Protein AF-A0A9P7AHB7-F1 (afdb_monomer)

Structure (mmCIF, N/CA/C/O backbone):
data_AF-A0A9P7AHB7-F1
#
_entry.id   AF-A0A9P7AHB7-F1
#
loop_
_atom_site.group_PDB
_atom_site.id
_atom_site.type_symbol
_atom_site.label_atom_id
_atom_site.label_alt_id
_atom_site.label_comp_id
_atom_site.label_asym_id
_atom_site.label_entity_id
_atom_site.label_seq_id
_atom_site.pdbx_PDB_ins_code
_atom_site.Cartn_x
_atom_site.Cartn_y
_atom_site.Cartn_z
_atom_site.occupancy
_atom_site.B_iso_or_equiv
_atom_site.auth_seq_id
_atom_site.auth_comp_id
_atom_site.auth_asym_id
_atom_site.auth_atom_id
_atom_site.pdbx_PDB_model_num
ATOM 1 N N . MET A 1 1 ? 6.250 -5.748 1.293 1.00 82.38 1 MET A N 1
ATOM 2 C CA . MET A 1 1 ? 4.854 -5.989 1.717 1.00 82.38 1 MET A CA 1
ATOM 3 C C . MET A 1 1 ? 4.564 -5.033 2.856 1.00 82.38 1 MET A C 1
ATOM 5 O O . MET A 1 1 ? 5.432 -4.869 3.702 1.00 82.38 1 MET A O 1
ATOM 9 N N . GLN A 1 2 ? 3.386 -4.419 2.863 1.00 90.81 2 GLN A N 1
ATOM 10 C CA . GLN A 1 2 ? 2.903 -3.570 3.947 1.00 90.81 2 GLN A CA 1
ATOM 11 C C . GLN A 1 2 ? 1.496 -4.029 4.346 1.00 90.81 2 GLN A C 1
ATOM 13 O O . GLN A 1 2 ? 0.673 -4.343 3.488 1.00 90.81 2 GLN A O 1
ATOM 18 N N . LEU A 1 3 ? 1.221 -4.052 5.648 1.00 93.62 3 LEU A N 1
ATOM 19 C CA . LEU A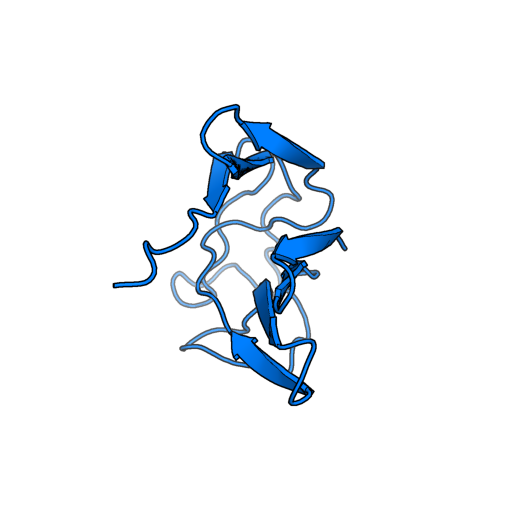 1 3 ? -0.118 -4.209 6.206 1.00 93.62 3 LEU A CA 1
ATOM 20 C C . LEU A 1 3 ? -0.329 -3.093 7.224 1.00 93.62 3 LEU A C 1
ATOM 22 O O . LEU A 1 3 ? 0.542 -2.827 8.051 1.00 93.62 3 LEU A O 1
ATOM 26 N N . THR A 1 4 ? -1.475 -2.427 7.160 1.00 93.94 4 THR A N 1
ATOM 27 C CA . THR A 1 4 ? -1.804 -1.324 8.065 1.00 93.94 4 THR A CA 1
ATOM 28 C C . THR A 1 4 ? -3.258 -1.446 8.493 1.00 93.94 4 THR A C 1
ATOM 30 O O . THR A 1 4 ? -4.146 -1.534 7.650 1.00 93.94 4 THR A O 1
ATOM 33 N N . VAL A 1 5 ? -3.521 -1.453 9.800 1.00 93.69 5 VAL A N 1
ATOM 34 C CA . VAL A 1 5 ? -4.892 -1.359 10.320 1.00 93.69 5 VAL A CA 1
ATOM 35 C C . VAL A 1 5 ? -5.345 0.091 10.167 1.00 93.69 5 VAL A C 1
ATOM 37 O O . VAL A 1 5 ? -4.696 0.990 10.693 1.00 93.69 5 VAL A O 1
ATOM 40 N N . ILE A 1 6 ? -6.414 0.321 9.401 1.00 91.62 6 ILE A N 1
ATOM 41 C CA . ILE A 1 6 ? -6.881 1.671 9.032 1.00 91.62 6 ILE A CA 1
ATOM 42 C C . ILE A 1 6 ? -8.193 2.058 9.727 1.00 91.62 6 ILE A C 1
ATOM 44 O O . ILE A 1 6 ? -8.557 3.229 9.751 1.00 91.62 6 ILE A O 1
ATOM 48 N N . SER A 1 7 ? -8.909 1.085 10.294 1.00 90.00 7 SER A N 1
ATOM 49 C CA . SER A 1 7 ? -10.084 1.299 11.141 1.00 90.00 7 SER A CA 1
ATOM 50 C C . SER A 1 7 ? -10.294 0.107 12.079 1.00 90.00 7 SER A C 1
ATOM 52 O O . SER A 1 7 ? -9.582 -0.893 12.001 1.00 90.00 7 SER A O 1
ATOM 54 N N . ASP A 1 8 ? -11.322 0.179 12.925 1.00 91.81 8 ASP A N 1
ATOM 55 C CA . ASP A 1 8 ? -11.781 -0.915 13.797 1.00 91.81 8 ASP A CA 1
ATOM 56 C C . ASP A 1 8 ? -12.167 -2.205 13.041 1.00 91.81 8 ASP A C 1
ATOM 58 O O . ASP A 1 8 ? -12.277 -3.285 13.615 1.00 91.81 8 ASP A O 1
ATOM 62 N N . THR A 1 9 ? -12.423 -2.081 11.742 1.00 94.44 9 THR A N 1
ATOM 63 C CA . THR A 1 9 ? -13.059 -3.092 10.896 1.00 94.44 9 THR A CA 1
ATOM 64 C C . THR A 1 9 ? -12.232 -3.442 9.677 1.00 94.44 9 THR A C 1
ATOM 66 O O . THR A 1 9 ? -12.582 -4.392 8.974 1.00 94.44 9 THR A O 1
ATOM 69 N N . ARG A 1 10 ? -11.180 -2.678 9.365 1.00 94.06 10 ARG A N 1
ATOM 70 C CA . ARG A 1 10 ? -10.473 -2.795 8.090 1.00 94.06 10 ARG A CA 1
ATOM 71 C C . ARG A 1 10 ? -8.964 -2.691 8.253 1.00 94.06 10 ARG A C 1
ATOM 73 O O . ARG A 1 10 ? -8.448 -1.803 8.930 1.00 94.06 10 ARG A O 1
ATOM 80 N N . ALA A 1 11 ? -8.265 -3.556 7.532 1.00 95.38 11 ALA A N 1
ATOM 81 C CA . ALA A 1 11 ? -6.841 -3.440 7.266 1.00 95.38 11 ALA A CA 1
ATOM 82 C C . ALA A 1 11 ? -6.608 -3.202 5.770 1.00 95.38 11 ALA A C 1
ATOM 84 O O . ALA A 1 11 ? -7.299 -3.774 4.927 1.00 95.38 11 ALA A O 1
ATOM 85 N N . LEU A 1 12 ? -5.631 -2.364 5.443 1.00 94.56 12 LEU A N 1
ATOM 86 C CA . LEU A 1 12 ? -5.074 -2.238 4.104 1.00 94.56 12 LEU A CA 1
ATOM 87 C C . LEU A 1 12 ? -3.895 -3.202 3.970 1.00 94.56 12 LEU A C 1
ATOM 89 O O . LEU A 1 12 ? -3.005 -3.220 4.820 1.00 94.56 12 LEU A O 1
ATOM 93 N N . ILE A 1 13 ? -3.878 -3.972 2.888 1.00 94.44 13 ILE A N 1
ATOM 94 C CA . ILE A 1 13 ? -2.780 -4.863 2.519 1.00 94.44 13 ILE A CA 1
ATOM 95 C C . ILE A 1 13 ? -2.207 -4.368 1.197 1.00 94.44 13 ILE A C 1
ATOM 97 O O . ILE A 1 13 ? -2.961 -4.181 0.245 1.00 94.44 13 ILE A O 1
ATOM 101 N N . ILE A 1 14 ? -0.888 -4.189 1.140 1.00 93.12 14 ILE A N 1
ATOM 102 C CA . ILE A 1 14 ? -0.124 -3.865 -0.067 1.00 93.12 14 ILE A CA 1
ATOM 103 C C . ILE A 1 14 ? 0.961 -4.932 -0.252 1.00 93.12 14 ILE A C 1
ATOM 105 O O . ILE A 1 14 ? 1.804 -5.176 0.620 1.00 93.12 14 ILE A O 1
ATOM 109 N N . HIS A 1 15 ? 0.946 -5.577 -1.407 1.00 90.50 15 HIS A N 1
ATOM 110 C CA . HIS A 1 15 ? 1.826 -6.671 -1.777 1.00 90.50 15 HIS A CA 1
ATOM 111 C C . HIS A 1 15 ? 2.712 -6.301 -2.972 1.00 90.50 15 HIS A C 1
ATOM 113 O O . HIS A 1 15 ? 2.651 -5.200 -3.513 1.00 90.50 15 HIS A O 1
ATOM 119 N N . LYS A 1 16 ? 3.578 -7.238 -3.359 1.00 88.19 16 LYS A N 1
ATOM 120 C CA . LYS A 1 16 ? 4.333 -7.173 -4.606 1.00 88.19 16 LYS A CA 1
ATOM 121 C C . LYS A 1 16 ? 3.376 -7.186 -5.804 1.00 88.19 16 LYS A C 1
ATOM 123 O O . LYS A 1 16 ? 2.327 -7.820 -5.716 1.00 88.19 16 LYS A O 1
ATOM 128 N N . VAL A 1 17 ? 3.738 -6.542 -6.914 1.00 86.56 17 VAL A N 1
ATOM 129 C CA . VAL A 1 17 ? 2.890 -6.461 -8.123 1.00 86.56 17 VAL A CA 1
ATOM 130 C C . VAL A 1 17 ? 2.722 -7.812 -8.830 1.00 86.56 17 VAL A C 1
ATOM 132 O O . VAL A 1 17 ? 1.695 -8.076 -9.455 1.00 86.56 17 VAL A O 1
ATOM 135 N N . GLU A 1 18 ? 3.693 -8.716 -8.698 1.00 83.12 18 GLU A N 1
ATOM 136 C CA . GLU A 1 18 ? 3.702 -9.984 -9.420 1.00 83.12 18 GLU A CA 1
ATOM 137 C C . GLU A 1 18 ? 2.986 -11.125 -8.682 1.00 83.12 18 GLU A C 1
ATOM 139 O O . GLU A 1 18 ? 3.034 -11.246 -7.459 1.00 83.12 18 GLU A O 1
ATOM 144 N N . ARG A 1 19 ? 2.419 -12.051 -9.471 1.00 83.69 19 ARG A N 1
ATOM 145 C CA . ARG A 1 19 ? 1.876 -13.351 -9.022 1.00 83.69 19 ARG A CA 1
ATOM 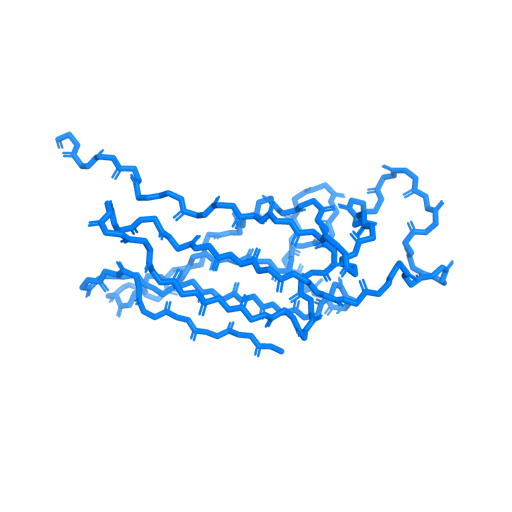146 C C . ARG A 1 19 ? 0.707 -13.268 -8.027 1.00 83.69 19 ARG A C 1
ATOM 148 O O . ARG A 1 19 ? 0.469 -14.215 -7.282 1.00 83.69 19 ARG A O 1
ATOM 155 N N . ASN A 1 20 ? -0.069 -12.187 -8.066 1.00 86.88 20 ASN A N 1
ATOM 156 C CA . ASN A 1 20 ? -1.313 -12.088 -7.301 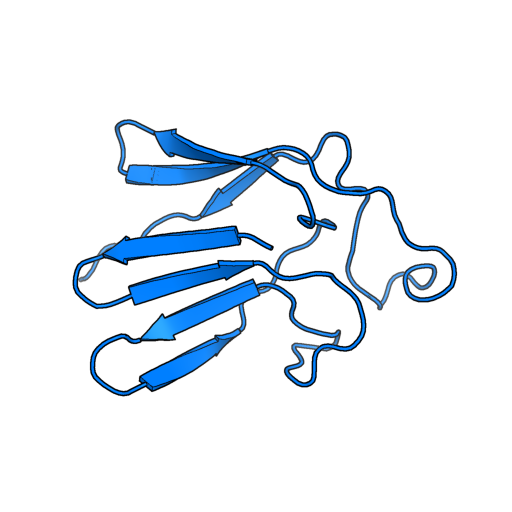1.00 86.88 20 ASN A CA 1
ATOM 157 C C . ASN A 1 20 ? -2.469 -12.806 -8.019 1.00 86.88 20 ASN A C 1
ATOM 159 O O . ASN A 1 20 ? -2.642 -12.678 -9.232 1.00 86.88 20 ASN A O 1
ATOM 163 N N . GLN A 1 21 ? -3.270 -13.558 -7.259 1.00 86.50 21 GLN A N 1
ATOM 164 C CA . GLN A 1 21 ? -4.440 -14.282 -7.776 1.00 86.50 21 GLN A CA 1
ATOM 165 C C . GLN A 1 21 ? -5.648 -13.360 -8.007 1.00 86.50 21 GLN A C 1
ATOM 167 O O . GLN A 1 21 ? -6.411 -13.569 -8.948 1.00 86.50 21 GLN A O 1
ATOM 172 N N . CYS A 1 22 ? -5.816 -12.335 -7.165 1.00 86.75 22 CYS A N 1
ATOM 173 C CA . CYS A 1 22 ? -6.897 -11.358 -7.282 1.00 86.75 22 CYS A CA 1
ATOM 174 C C . CYS A 1 22 ? -6.639 -10.396 -8.453 1.00 86.75 22 CYS A C 1
ATOM 176 O O . CYS A 1 22 ? -5.493 -10.007 -8.688 1.00 86.75 22 CYS A O 1
ATOM 178 N N . ARG A 1 23 ? -7.685 -10.016 -9.199 1.00 85.69 23 ARG A N 1
ATOM 179 C CA . ARG A 1 23 ? -7.562 -9.225 -10.436 1.00 85.69 23 ARG A CA 1
ATOM 180 C C . ARG A 1 23 ? -8.628 -8.132 -10.547 1.00 85.69 23 ARG A C 1
ATOM 182 O O . ARG A 1 23 ? -9.766 -8.329 -10.138 1.00 85.69 23 ARG A O 1
ATOM 189 N N . LEU A 1 24 ? -8.241 -7.014 -11.157 1.00 84.50 24 LEU A N 1
ATOM 190 C CA . LEU A 1 24 ? -9.048 -5.846 -11.527 1.00 84.50 24 LEU A CA 1
ATOM 191 C C . LEU A 1 24 ? -8.645 -5.388 -12.943 1.00 84.50 24 LEU A C 1
ATOM 193 O O . LEU A 1 24 ? -7.999 -4.360 -13.114 1.00 84.50 24 LEU A O 1
ATOM 197 N N . GLY A 1 25 ? -8.909 -6.209 -13.965 1.00 81.69 25 GLY A N 1
ATOM 198 C CA . GLY A 1 25 ? -8.339 -6.031 -15.316 1.00 81.69 25 GLY A CA 1
ATOM 199 C C . GLY A 1 25 ? -6.849 -6.405 -15.398 1.00 81.69 25 GLY A C 1
ATOM 200 O O . GLY A 1 25 ? -6.445 -7.125 -16.305 1.00 81.69 25 GLY A O 1
ATOM 201 N N . HIS A 1 26 ? -6.069 -6.040 -14.379 1.00 80.25 26 HIS A N 1
ATOM 202 C CA . HIS A 1 26 ? -4.697 -6.473 -14.103 1.00 80.25 26 HIS A CA 1
ATOM 203 C C . HIS A 1 26 ? -4.596 -7.142 -12.714 1.00 80.25 26 HIS A C 1
ATOM 205 O O . HIS A 1 26 ? -5.574 -7.116 -11.961 1.00 80.25 26 HIS A O 1
ATOM 211 N N . PRO A 1 27 ? -3.477 -7.794 -12.335 1.00 86.12 27 PRO A N 1
ATOM 212 C CA . PRO A 1 27 ? -3.300 -8.292 -10.969 1.00 86.12 27 PRO A CA 1
ATOM 213 C C . PRO A 1 27 ? -3.506 -7.173 -9.941 1.00 86.12 27 PRO A C 1
ATOM 215 O O . PRO A 1 27 ? -2.976 -6.080 -10.107 1.00 86.12 27 PRO A O 1
ATOM 218 N N . ALA A 1 28 ? -4.267 -7.439 -8.883 1.00 91.19 28 ALA A N 1
ATOM 219 C CA . ALA A 1 28 ? -4.429 -6.513 -7.769 1.00 91.19 28 ALA A CA 1
ATOM 220 C C . ALA A 1 28 ? -3.351 -6.799 -6.717 1.00 91.19 28 ALA A C 1
ATOM 222 O O . ALA A 1 28 ? -3.263 -7.917 -6.208 1.00 91.19 28 ALA A O 1
ATOM 223 N N . TRP A 1 29 ? -2.541 -5.794 -6.382 1.00 92.38 29 TRP A N 1
ATOM 224 C CA . TRP A 1 29 ? -1.527 -5.874 -5.319 1.00 92.38 29 TRP A CA 1
ATOM 225 C C . TRP A 1 29 ? -1.875 -5.033 -4.095 1.00 92.38 29 TRP A C 1
ATOM 227 O O . TRP A 1 29 ? -1.081 -4.952 -3.164 1.00 92.38 29 TRP A O 1
ATOM 237 N N . ALA A 1 30 ? -3.060 -4.431 -4.063 1.00 93.31 30 ALA A N 1
ATOM 238 C CA . ALA A 1 30 ? -3.598 -3.806 -2.871 1.00 93.31 30 ALA A CA 1
ATOM 239 C C . ALA A 1 30 ? -5.026 -4.285 -2.621 1.00 93.31 30 ALA A C 1
ATOM 241 O O . ALA A 1 30 ? -5.785 -4.536 -3.560 1.00 93.31 30 ALA A O 1
ATOM 242 N N . ALA A 1 31 ? -5.402 -4.415 -1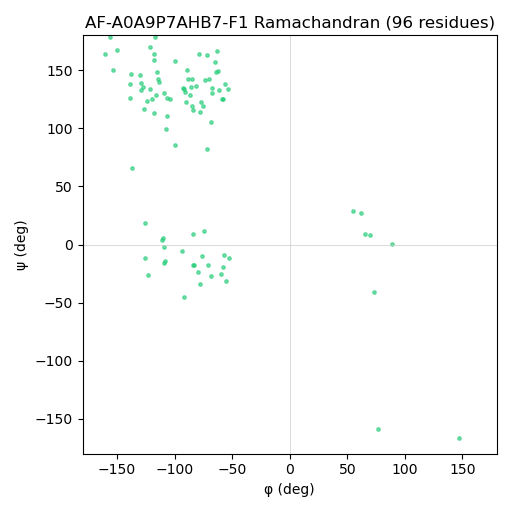.354 1.00 94.56 31 ALA A N 1
ATOM 243 C CA . ALA A 1 31 ? -6.752 -4.797 -0.970 1.00 94.56 31 ALA A CA 1
ATOM 244 C C . ALA A 1 31 ? -7.121 -4.271 0.417 1.00 94.56 31 ALA A C 1
ATOM 246 O O . ALA A 1 31 ? -6.275 -4.159 1.304 1.00 94.56 31 ALA A O 1
ATOM 247 N N . LEU A 1 32 ? -8.412 -4.012 0.615 1.00 94.94 32 LEU A N 1
ATOM 248 C CA . LEU A 1 32 ? -8.997 -3.896 1.942 1.00 94.94 32 LEU A CA 1
ATOM 249 C C . LEU A 1 32 ? -9.411 -5.275 2.434 1.00 94.94 32 LEU A C 1
ATOM 251 O O . LEU A 1 32 ? -10.166 -5.981 1.766 1.00 94.94 32 LEU A O 1
ATOM 255 N N . PHE A 1 33 ? -8.967 -5.617 3.631 1.00 95.50 33 PHE A N 1
ATOM 256 C CA . PHE A 1 33 ? -9.407 -6.787 4.364 1.00 95.50 33 PHE A CA 1
ATOM 257 C C . PHE A 1 33 ? -10.365 -6.365 5.476 1.00 95.50 33 PHE A C 1
ATOM 259 O O . PHE A 1 33 ? -10.028 -5.510 6.294 1.00 95.50 33 PHE A O 1
ATOM 266 N N . ASN A 1 34 ? -11.563 -6.946 5.501 1.00 96.12 34 ASN A N 1
ATOM 267 C CA . ASN A 1 34 ? -12.527 -6.738 6.572 1.00 96.12 34 ASN A CA 1
ATOM 268 C C . ASN A 1 34 ? -12.212 -7.681 7.741 1.00 96.12 34 ASN A C 1
ATOM 270 O O . ASN A 1 34 ? -12.334 -8.896 7.613 1.00 96.12 34 ASN A O 1
ATOM 274 N N . LEU A 1 35 ? -11.858 -7.106 8.886 1.00 96.19 35 LEU A N 1
ATOM 275 C CA . LEU A 1 35 ? -11.440 -7.824 10.090 1.00 96.19 35 LEU A CA 1
ATOM 276 C C . LEU A 1 35 ? -12.584 -8.576 10.787 1.00 96.19 35 LEU A C 1
ATOM 278 O O . LEU A 1 35 ? -12.313 -9.451 11.597 1.00 96.19 35 LEU A O 1
ATOM 282 N N . ARG A 1 36 ? -13.852 -8.251 10.496 1.00 96.25 36 ARG A N 1
ATOM 283 C CA . ARG A 1 36 ? -15.018 -8.892 11.133 1.00 96.25 36 ARG A CA 1
ATOM 284 C C . ARG A 1 36 ? -15.529 -10.101 10.360 1.00 96.25 36 ARG A C 1
ATOM 286 O O . ARG A 1 36 ? -15.853 -11.115 10.961 1.00 96.25 36 ARG A O 1
ATOM 293 N N . ILE A 1 37 ? -15.644 -9.969 9.037 1.00 97.31 37 ILE A N 1
ATOM 294 C CA . ILE A 1 37 ? -16.246 -10.999 8.166 1.00 97.31 37 ILE A CA 1
ATOM 295 C C . ILE A 1 37 ? -15.230 -11.686 7.246 1.00 97.31 37 ILE A C 1
ATOM 297 O O . ILE A 1 37 ? -15.616 -12.473 6.390 1.00 97.31 37 ILE A O 1
ATOM 301 N N . HIS A 1 38 ? -13.944 -11.352 7.378 1.00 95.69 38 HIS A N 1
ATOM 302 C CA . HIS A 1 38 ? -12.842 -11.899 6.578 1.00 95.69 38 HIS A CA 1
ATOM 303 C C . HIS A 1 38 ? -13.018 -11.748 5.056 1.00 95.69 38 HIS A C 1
ATOM 305 O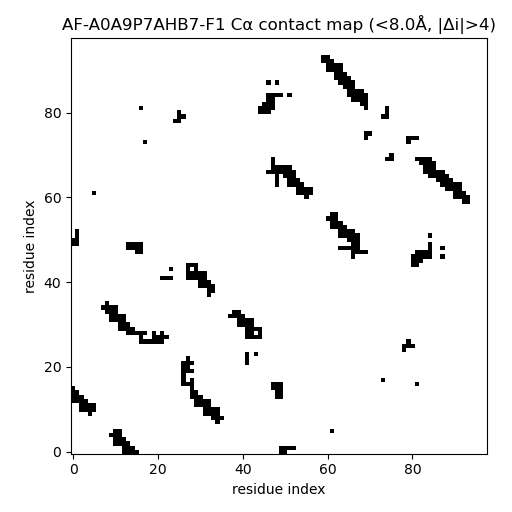 O . HIS A 1 38 ? -12.500 -12.537 4.270 1.00 95.69 38 HIS A O 1
ATOM 311 N N . ALA A 1 39 ? -13.737 -10.708 4.627 1.00 95.94 39 ALA A N 1
ATOM 312 C CA . ALA A 1 39 ? -13.929 -10.391 3.218 1.00 95.94 39 ALA A CA 1
ATOM 313 C C . ALA A 1 39 ? -12.768 -9.545 2.672 1.00 95.94 39 ALA A C 1
ATOM 315 O O . ALA A 1 39 ? -12.279 -8.635 3.345 1.00 95.94 39 ALA A O 1
ATOM 316 N N . VAL A 1 40 ? -12.372 -9.807 1.425 1.00 93.94 40 VAL A N 1
ATOM 317 C CA . VAL A 1 40 ? -11.321 -9.069 0.711 1.00 93.94 40 VAL A CA 1
ATOM 318 C C . VAL A 1 40 ? -11.956 -8.236 -0.396 1.00 93.94 40 VAL A C 1
ATOM 320 O O . VAL A 1 40 ? -12.708 -8.758 -1.216 1.00 93.94 40 VAL A O 1
ATOM 323 N N . ARG A 1 41 ? -11.614 -6.948 -0.459 1.00 94.25 41 ARG A N 1
ATOM 324 C CA . ARG A 1 41 ? -11.953 -6.067 -1.579 1.00 94.25 41 ARG A CA 1
ATOM 325 C C . ARG A 1 41 ? -10.669 -5.561 -2.235 1.00 94.25 41 ARG A C 1
ATOM 327 O O . ARG A 1 41 ? -9.960 -4.786 -1.592 1.00 94.25 41 ARG A O 1
ATOM 334 N N . PRO A 1 42 ? -10.360 -5.946 -3.483 1.00 94.00 42 PRO A N 1
ATOM 335 C CA . PRO A 1 42 ? -9.182 -5.427 -4.166 1.00 94.00 42 PRO A CA 1
ATOM 336 C C . PRO A 1 42 ? -9.294 -3.916 -4.395 1.00 94.00 42 PRO A C 1
ATOM 338 O O . PRO A 1 42 ? -10.387 -3.372 -4.576 1.00 94.00 42 PRO A O 1
ATOM 341 N N . LEU A 1 43 ? -8.148 -3.245 -4.379 1.00 91.62 43 LEU A N 1
ATOM 342 C CA . LEU A 1 43 ? -7.999 -1.829 -4.681 1.00 91.62 43 LEU A CA 1
ATOM 343 C C . LEU A 1 43 ? -7.185 -1.669 -5.959 1.00 91.62 43 LEU A C 1
ATOM 345 O O . LEU A 1 43 ? -6.194 -2.371 -6.167 1.00 91.62 43 LEU A O 1
ATOM 349 N N . LYS A 1 44 ? -7.596 -0.715 -6.794 1.00 89.00 44 LYS A N 1
ATOM 350 C CA . LYS A 1 44 ? -6.786 -0.278 -7.924 1.00 89.00 44 LYS A CA 1
ATOM 351 C C . LYS A 1 44 ? -5.701 0.652 -7.386 1.00 89.00 44 LYS A C 1
ATOM 353 O O . LYS A 1 44 ? -6.008 1.720 -6.868 1.00 89.00 44 LYS A O 1
ATOM 358 N N . VAL A 1 45 ? -4.458 0.214 -7.492 1.00 88.19 45 VAL A N 1
ATOM 359 C CA . VAL A 1 45 ? -3.265 1.035 -7.281 1.00 88.19 45 VAL A CA 1
ATOM 360 C C . VAL A 1 45 ? -2.558 1.109 -8.622 1.00 88.19 45 VAL A C 1
ATOM 362 O O . VAL A 1 45 ? -2.693 0.193 -9.429 1.00 88.19 45 VAL A O 1
ATOM 365 N N . GLU A 1 46 ? -1.878 2.219 -8.878 1.00 85.75 46 GLU A N 1
ATOM 366 C CA . GLU A 1 46 ? -1.286 2.478 -10.189 1.00 85.75 46 GLU A CA 1
ATOM 367 C C . GLU A 1 46 ? 0.231 2.382 -10.191 1.00 85.75 46 GLU A C 1
ATOM 369 O O . GLU A 1 46 ? 0.787 2.296 -11.265 1.00 85.75 46 GLU A O 1
ATOM 374 N N . SER A 1 47 ? 0.924 2.371 -9.048 1.00 88.38 47 SER A N 1
ATOM 375 C CA . SER A 1 47 ? 2.386 2.231 -8.994 1.00 88.38 47 SER A CA 1
ATOM 376 C C . SER A 1 47 ? 2.829 0.967 -8.259 1.00 88.38 47 SER A C 1
ATOM 378 O O . SER A 1 47 ? 2.091 0.399 -7.445 1.00 88.38 47 SER A O 1
ATOM 380 N N . ASN A 1 48 ? 4.060 0.524 -8.522 1.00 89.88 48 ASN A N 1
ATOM 381 C CA . ASN A 1 48 ? 4.665 -0.607 -7.823 1.00 89.88 48 ASN A CA 1
ATOM 382 C C . ASN A 1 48 ? 5.043 -0.243 -6.375 1.00 89.88 48 ASN A C 1
ATOM 384 O O . ASN A 1 48 ? 6.198 0.026 -6.052 1.00 89.88 48 ASN A O 1
ATOM 388 N N . SER A 1 49 ? 4.061 -0.293 -5.474 1.00 90.00 49 SER A N 1
ATOM 389 C CA . SER A 1 49 ? 4.192 0.054 -4.049 1.00 90.00 49 SER A CA 1
ATOM 390 C C . SER A 1 49 ? 4.938 -0.991 -3.199 1.00 90.00 49 SER A C 1
ATOM 392 O O . SER A 1 49 ? 4.909 -0.951 -1.966 1.00 90.00 49 SER A O 1
ATOM 394 N N . SER A 1 50 ? 5.602 -1.974 -3.813 1.00 89.50 50 SER A N 1
ATOM 395 C CA . SER A 1 50 ? 6.449 -2.904 -3.066 1.00 89.50 50 SER A CA 1
ATOM 396 C C . SER A 1 50 ? 7.662 -2.170 -2.500 1.00 89.50 50 SER A C 1
ATOM 398 O O . SER A 1 50 ? 8.320 -1.444 -3.226 1.00 89.50 50 SER A O 1
ATOM 400 N N . CYS A 1 51 ? 7.993 -2.403 -1.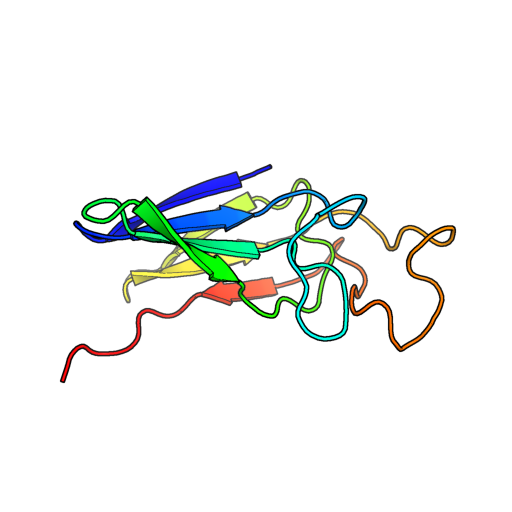228 1.00 91.31 51 CYS A N 1
ATOM 401 C CA . CYS A 1 51 ? 9.057 -1.685 -0.502 1.00 91.31 51 CYS A CA 1
ATOM 402 C C . CYS A 1 51 ? 8.784 -0.186 -0.283 1.00 91.31 51 CYS A C 1
ATOM 404 O O . CYS A 1 51 ? 9.652 0.518 0.226 1.00 91.31 51 CYS A O 1
ATOM 406 N N . ALA A 1 52 ? 7.573 0.284 -0.591 1.00 93.00 52 ALA A N 1
ATOM 407 C CA . ALA A 1 52 ? 7.111 1.589 -0.153 1.00 93.00 52 ALA A CA 1
ATOM 408 C C . ALA A 1 52 ? 6.981 1.639 1.378 1.00 93.00 52 ALA A C 1
ATOM 410 O O . ALA A 1 52 ? 6.812 0.611 2.043 1.00 93.00 52 ALA A O 1
ATOM 411 N N . SER A 1 53 ? 7.032 2.849 1.925 1.00 92.38 53 SER A N 1
ATOM 412 C CA . SER A 1 53 ? 6.735 3.139 3.332 1.00 92.38 53 SER A CA 1
ATOM 413 C C . SER A 1 53 ? 5.543 4.081 3.426 1.00 92.38 53 SER A C 1
ATOM 415 O O . SER A 1 53 ? 5.165 4.708 2.443 1.00 92.38 53 SER A O 1
ATOM 417 N N . GLY A 1 54 ? 4.930 4.209 4.598 1.00 92.06 54 GLY A N 1
ATOM 418 C CA . GLY A 1 54 ? 3.784 5.094 4.747 1.00 92.06 54 GLY A CA 1
ATOM 419 C C . GLY A 1 54 ? 3.497 5.500 6.178 1.00 92.06 54 GLY A C 1
ATOM 420 O O . GLY A 1 54 ? 3.995 4.889 7.120 1.00 92.06 54 GLY A O 1
ATOM 421 N N . THR A 1 55 ? 2.687 6.544 6.327 1.00 94.00 55 THR A N 1
ATOM 422 C CA . THR A 1 55 ? 2.225 7.047 7.624 1.00 94.00 55 THR A CA 1
ATOM 423 C C . THR A 1 55 ? 0.843 7.680 7.501 1.00 94.00 55 THR A C 1
ATOM 425 O O . THR A 1 55 ? 0.356 7.934 6.400 1.00 94.00 55 THR A O 1
ATOM 428 N N . PHE A 1 56 ? 0.194 7.943 8.628 1.00 94.19 56 PHE A N 1
ATOM 429 C CA . PHE A 1 56 ? -1.053 8.693 8.645 1.00 94.19 56 PHE A CA 1
ATOM 430 C C . PHE A 1 56 ? -0.779 10.195 8.681 1.00 94.19 56 PHE A C 1
ATOM 432 O O . PHE A 1 56 ? 0.044 10.678 9.457 1.00 94.19 56 PHE A O 1
ATOM 439 N N . LEU A 1 57 ? -1.512 10.937 7.858 1.00 93.56 57 LEU A N 1
ATOM 440 C CA . LEU A 1 57 ? -1.644 12.384 7.973 1.00 93.56 57 LEU A CA 1
ATOM 441 C C . LEU A 1 57 ? -2.644 12.729 9.091 1.00 93.56 57 LEU A C 1
ATOM 443 O O . LEU A 1 57 ? -3.437 11.889 9.522 1.00 93.56 57 LEU A O 1
ATOM 447 N N . SER A 1 58 ? -2.643 13.982 9.555 1.00 93.44 58 SER A N 1
ATOM 448 C CA . SER A 1 58 ? -3.516 14.447 10.650 1.00 93.44 58 SER A CA 1
ATOM 449 C C . SER A 1 58 ? -5.015 14.290 10.354 1.00 93.44 58 SER A C 1
ATOM 451 O O . SER A 1 58 ? -5.813 14.122 11.273 1.00 93.44 58 SER A O 1
ATOM 453 N N . ASN A 1 59 ? -5.396 14.278 9.074 1.00 90.00 59 ASN A N 1
ATOM 454 C CA . ASN A 1 59 ? -6.757 14.024 8.599 1.00 90.00 59 ASN A CA 1
ATOM 455 C C . ASN A 1 59 ? -7.099 12.525 8.455 1.00 90.00 59 ASN A C 1
ATOM 457 O O . ASN A 1 59 ? -8.152 12.196 7.918 1.00 90.00 59 ASN A O 1
ATOM 461 N N . ARG A 1 60 ? -6.231 11.623 8.939 1.00 88.50 60 ARG A N 1
ATOM 462 C CA . ARG A 1 60 ? -6.359 10.153 8.876 1.00 88.50 60 ARG A CA 1
ATOM 463 C C . ARG A 1 60 ? -6.204 9.535 7.483 1.00 88.50 60 ARG A C 1
ATOM 465 O O . ARG A 1 60 ? -6.398 8.329 7.343 1.00 88.50 60 ARG A O 1
ATOM 472 N N . THR A 1 61 ? -5.808 10.301 6.470 1.00 92.25 61 THR A N 1
ATOM 473 C CA . THR A 1 61 ? -5.366 9.727 5.195 1.00 92.25 61 THR A CA 1
ATOM 474 C C . THR A 1 61 ? -4.053 8.982 5.407 1.00 92.25 61 THR A C 1
ATOM 476 O O . THR A 1 61 ? -3.117 9.526 5.994 1.00 92.25 61 THR A O 1
ATOM 479 N N . LEU A 1 62 ? -3.961 7.744 4.927 1.00 93.06 62 LEU A N 1
ATOM 480 C CA . LEU A 1 62 ? -2.697 7.013 4.893 1.00 93.06 62 LEU A CA 1
ATOM 481 C C . LEU A 1 62 ? -1.948 7.405 3.617 1.00 93.06 62 LEU A C 1
ATOM 483 O O . LEU A 1 62 ? -2.439 7.170 2.514 1.00 93.06 62 LEU A O 1
ATOM 487 N N . ILE A 1 63 ? -0.760 7.987 3.763 1.00 94.44 63 ILE A N 1
ATOM 488 C CA . ILE A 1 63 ? 0.149 8.245 2.645 1.00 94.44 63 ILE A CA 1
ATOM 489 C C . ILE A 1 63 ? 1.098 7.054 2.481 1.00 94.44 63 ILE A C 1
ATOM 491 O O . ILE A 1 63 ? 1.644 6.559 3.466 1.00 94.44 63 ILE A O 1
ATOM 495 N N . ASN A 1 64 ? 1.290 6.586 1.249 1.00 93.94 64 ASN A N 1
ATOM 496 C CA . ASN A 1 64 ? 2.257 5.559 0.864 1.00 93.94 64 ASN A CA 1
ATOM 497 C C . ASN A 1 64 ? 3.234 6.168 -0.151 1.00 93.94 64 ASN A C 1
ATOM 499 O O . ASN A 1 64 ? 2.809 6.757 -1.144 1.00 93.94 64 ASN A O 1
ATOM 503 N N . ILE A 1 65 ? 4.529 6.089 0.143 1.00 94.88 65 ILE A N 1
ATOM 504 C CA . ILE A 1 65 ? 5.597 6.817 -0.541 1.00 94.88 65 ILE A CA 1
ATOM 505 C C . ILE A 1 65 ? 6.675 5.837 -0.992 1.00 94.88 65 ILE A C 1
ATOM 507 O O . ILE A 1 65 ? 7.134 4.987 -0.219 1.00 94.88 65 ILE A O 1
ATOM 511 N N . GLY A 1 66 ? 7.116 6.020 -2.231 1.00 94.06 66 GLY A N 1
ATOM 512 C CA . GLY A 1 66 ? 8.133 5.201 -2.860 1.00 94.06 66 GLY A CA 1
ATOM 513 C C . GLY A 1 66 ? 7.577 3.858 -3.315 1.00 94.06 66 GLY A C 1
ATOM 514 O O . GLY A 1 66 ? 6.377 3.683 -3.541 1.00 94.06 66 GLY A O 1
ATOM 515 N N . GLY A 1 67 ? 8.485 2.904 -3.478 1.00 92.50 67 GLY A N 1
ATOM 516 C CA . GLY A 1 67 ? 8.175 1.633 -4.098 1.00 92.50 67 GLY A CA 1
ATOM 517 C C . GLY A 1 67 ? 9.363 1.090 -4.873 1.00 92.50 67 GLY A C 1
ATOM 518 O O . GLY A 1 67 ? 10.490 1.571 -4.750 1.00 92.50 67 GLY A O 1
ATOM 519 N N . ASN A 1 68 ? 9.091 0.091 -5.694 1.00 91.19 68 ASN A N 1
ATOM 520 C CA . ASN A 1 68 ? 10.071 -0.521 -6.574 1.00 91.19 68 ASN A CA 1
ATOM 521 C C . ASN A 1 68 ? 9.930 0.039 -7.998 1.00 91.19 68 ASN A C 1
ATOM 523 O O . ASN A 1 68 ? 8.852 0.505 -8.371 1.00 91.19 68 ASN A O 1
ATOM 527 N N . PRO A 1 69 ? 10.983 -0.046 -8.825 1.00 88.31 69 PRO A N 1
ATOM 528 C CA . PRO A 1 69 ? 10.871 0.280 -10.241 1.00 88.31 69 PRO A CA 1
ATOM 529 C C . PRO A 1 69 ? 9.910 -0.671 -10.967 1.00 88.31 69 PRO A C 1
ATOM 531 O O . PRO A 1 69 ? 9.557 -1.748 -10.466 1.00 88.31 69 PRO A O 1
ATOM 534 N N . MET A 1 70 ? 9.526 -0.295 -12.187 1.00 82.50 70 MET A N 1
ATOM 535 C CA . MET A 1 70 ? 8.776 -1.177 -13.085 1.00 82.50 70 MET A CA 1
ATOM 536 C C . MET A 1 70 ? 9.536 -2.491 -13.327 1.00 82.50 70 MET A C 1
ATOM 538 O O . MET A 1 70 ? 10.746 -2.503 -13.567 1.00 82.50 70 MET A O 1
ATOM 542 N N . VAL A 1 71 ? 8.822 -3.617 -13.326 1.00 75.94 71 VAL A N 1
ATOM 543 C CA . VAL A 1 71 ? 9.403 -4.946 -13.570 1.00 75.94 71 VAL A CA 1
ATOM 544 C C . VAL A 1 71 ? 9.160 -5.376 -15.018 1.00 75.94 71 VAL A C 1
ATOM 546 O O . VAL A 1 71 ? 8.231 -6.125 -15.320 1.00 75.94 71 VAL A O 1
ATOM 549 N N . GLY A 1 72 ? 10.046 -4.966 -15.931 1.00 64.94 72 GLY A N 1
ATOM 550 C CA . GLY A 1 72 ? 9.839 -5.067 -17.387 1.00 64.94 72 GLY A CA 1
ATOM 551 C C . GLY A 1 72 ? 9.558 -6.458 -17.986 1.00 64.94 72 GLY A C 1
ATOM 552 O O . GLY A 1 72 ? 9.182 -6.553 -19.147 1.00 64.94 72 GLY A O 1
ATOM 553 N N . ARG A 1 73 ? 9.680 -7.553 -17.225 1.00 59.16 73 ARG A N 1
ATOM 554 C CA . ARG A 1 73 ? 9.262 -8.898 -17.671 1.00 59.16 73 ARG A CA 1
ATOM 555 C C . ARG A 1 73 ? 7.768 -9.186 -17.474 1.00 59.16 73 ARG A C 1
ATOM 557 O O . ARG A 1 73 ? 7.260 -10.124 -18.078 1.00 59.16 73 ARG A O 1
ATOM 564 N N . TYR A 1 74 ? 7.086 -8.405 -16.637 1.00 57.06 74 TYR A N 1
ATOM 565 C CA . TYR A 1 74 ? 5.662 -8.553 -16.330 1.00 57.06 74 TYR A CA 1
ATOM 566 C C . TYR A 1 74 ? 4.872 -7.270 -16.621 1.00 57.06 74 TYR A C 1
ATOM 568 O O . TYR A 1 74 ? 3.710 -7.362 -16.975 1.00 57.06 74 TYR A O 1
ATOM 576 N N . THR A 1 75 ? 5.511 -6.101 -16.570 1.00 53.72 75 THR A N 1
ATOM 577 C CA . THR A 1 75 ? 4.847 -4.793 -16.427 1.00 53.72 75 THR A CA 1
ATOM 578 C C . THR A 1 75 ? 4.883 -3.925 -17.687 1.00 53.72 75 THR A C 1
ATOM 580 O O . THR A 1 75 ? 4.359 -2.820 -17.717 1.00 53.72 75 THR A O 1
ATOM 583 N N . PHE A 1 76 ? 5.531 -4.410 -18.750 1.00 54.19 76 PHE A N 1
ATOM 584 C CA . PHE A 1 76 ? 5.902 -3.601 -19.920 1.00 54.19 76 PHE A CA 1
ATOM 585 C C . PHE A 1 76 ? 4.738 -3.280 -20.870 1.00 54.19 76 PHE A C 1
ATOM 587 O O . PHE A 1 76 ? 4.888 -2.491 -21.798 1.00 54.19 76 PHE A O 1
ATOM 594 N N . THR A 1 77 ? 3.572 -3.900 -20.675 1.00 53.75 77 THR A N 1
ATOM 595 C CA . THR A 1 77 ? 2.367 -3.554 -21.435 1.00 53.75 77 THR A CA 1
ATOM 596 C C . THR A 1 77 ? 1.569 -2.517 -20.662 1.00 53.75 77 THR A C 1
ATOM 598 O O . THR A 1 77 ? 1.300 -2.703 -19.480 1.00 53.75 77 THR A O 1
ATOM 601 N N . ALA A 1 78 ? 1.101 -1.471 -21.350 1.00 53.31 78 ALA A N 1
ATOM 602 C CA . ALA A 1 78 ? 0.230 -0.427 -20.795 1.00 53.31 78 ALA A CA 1
ATOM 603 C C . ALA A 1 78 ? -1.040 -0.962 -20.082 1.00 53.31 78 ALA A C 1
ATOM 605 O O . ALA A 1 78 ? -1.722 -0.210 -19.395 1.00 53.31 78 ALA A O 1
ATOM 606 N N . GLY A 1 79 ? -1.355 -2.258 -20.224 1.00 54.94 79 GLY A N 1
ATOM 607 C CA . GLY A 1 79 ? -2.441 -2.954 -19.532 1.00 54.94 79 GLY A CA 1
ATOM 608 C C . GLY A 1 79 ? -2.076 -3.672 -18.221 1.00 54.94 79 GLY A C 1
ATOM 609 O O . GLY A 1 79 ? -2.988 -4.182 -17.579 1.00 54.94 79 GLY A O 1
ATOM 610 N N . PHE A 1 80 ? -0.801 -3.750 -17.807 1.00 61.50 80 PHE A N 1
ATOM 611 C CA . PHE A 1 80 ? -0.419 -4.425 -16.549 1.00 61.50 80 PHE A CA 1
ATOM 612 C C . PHE A 1 80 ? -0.651 -3.558 -15.301 1.00 61.50 80 PHE A C 1
ATOM 614 O O . PHE A 1 80 ? -0.876 -4.088 -14.216 1.00 61.50 80 PHE A O 1
ATOM 621 N N . GLY A 1 81 ? -0.678 -2.236 -15.473 1.00 60.41 81 GLY A N 1
ATOM 622 C CA . GLY A 1 81 ? -1.192 -1.301 -14.476 1.00 60.41 81 GLY A CA 1
ATOM 623 C C . GLY A 1 81 ? -0.199 -0.776 -13.440 1.00 60.41 81 GLY A C 1
ATOM 624 O O . GLY A 1 81 ? -0.637 0.019 -12.618 1.00 60.41 81 GLY A O 1
ATOM 625 N N . ASP A 1 82 ? 1.086 -1.149 -13.451 1.00 73.62 82 ASP A N 1
ATOM 626 C CA . ASP A 1 82 ? 2.082 -0.614 -12.512 1.00 73.62 82 ASP A CA 1
ATOM 627 C C . ASP A 1 82 ? 3.070 0.375 -13.163 1.00 73.62 82 ASP A C 1
ATOM 629 O O . ASP A 1 82 ? 3.961 0.061 -13.951 1.00 73.62 82 ASP A O 1
ATOM 633 N N . LEU A 1 83 ? 2.906 1.626 -12.770 1.00 85.75 83 LEU A N 1
ATOM 634 C CA . LEU A 1 83 ? 3.829 2.728 -12.943 1.00 85.75 83 LEU A CA 1
ATOM 635 C C . LEU A 1 83 ? 5.042 2.568 -12.016 1.00 85.75 83 LEU A C 1
ATOM 637 O O . LEU A 1 83 ? 5.016 1.822 -11.030 1.00 85.75 83 LEU A O 1
ATOM 641 N N . ASP A 1 84 ? 6.107 3.307 -12.321 1.00 87.12 84 ASP A N 1
ATOM 642 C CA . ASP A 1 84 ? 7.320 3.336 -11.507 1.00 87.12 84 ASP A CA 1
ATOM 643 C C . ASP A 1 84 ? 6.997 3.783 -10.070 1.00 87.12 84 ASP A C 1
ATOM 645 O O . ASP A 1 84 ? 6.381 4.828 -9.843 1.00 87.12 84 ASP A O 1
ATOM 649 N N . GLY A 1 85 ? 7.384 2.959 -9.096 1.00 90.56 85 GLY A N 1
ATOM 650 C CA . GLY A 1 85 ? 7.181 3.217 -7.679 1.00 90.56 85 GLY A CA 1
ATOM 651 C C . GLY A 1 85 ? 8.253 4.104 -7.049 1.00 90.56 85 GLY A C 1
ATOM 652 O O . GLY A 1 85 ? 7.990 4.670 -5.996 1.00 90.56 85 GLY A O 1
ATOM 653 N N . LEU A 1 86 ? 9.435 4.281 -7.656 1.00 91.81 86 LEU A N 1
ATOM 654 C CA . LEU A 1 86 ? 10.594 4.917 -7.001 1.00 91.81 86 LEU A CA 1
ATOM 655 C C . LEU A 1 86 ? 10.307 6.318 -6.438 1.00 91.81 86 LEU A C 1
ATOM 657 O O . LEU A 1 86 ? 10.890 6.709 -5.428 1.00 91.81 86 LEU A O 1
ATOM 661 N N . GLN A 1 87 ? 9.399 7.061 -7.073 1.00 92.50 87 GLN A N 1
ATOM 662 C CA . GLN A 1 87 ? 8.979 8.405 -6.662 1.00 92.50 87 GLN A CA 1
ATOM 663 C C . GLN A 1 87 ? 7.459 8.520 -6.487 1.00 92.50 87 GLN A C 1
ATOM 665 O O . GLN A 1 87 ? 6.905 9.618 -6.500 1.00 92.50 87 GLN A O 1
ATOM 670 N N . ALA A 1 88 ? 6.761 7.392 -6.343 1.00 92.25 88 ALA A N 1
ATOM 671 C CA . ALA A 1 88 ? 5.314 7.403 -6.227 1.00 92.25 88 ALA A CA 1
ATOM 672 C C . ALA A 1 88 ? 4.858 7.993 -4.886 1.00 92.25 88 ALA A C 1
ATOM 674 O O . ALA A 1 88 ? 5.445 7.731 -3.834 1.00 92.25 88 ALA A O 1
ATOM 675 N N . VAL A 1 89 ? 3.759 8.745 -4.934 1.00 94.12 89 VAL A N 1
ATOM 676 C CA . VAL A 1 89 ? 3.015 9.203 -3.760 1.00 94.12 89 VAL A CA 1
ATOM 677 C C . VAL A 1 89 ? 1.561 8.796 -3.950 1.00 94.12 89 VAL A C 1
ATOM 679 O O . VAL A 1 89 ? 0.902 9.239 -4.887 1.00 94.12 89 VAL A O 1
ATOM 682 N N . CYS A 1 90 ? 1.066 7.928 -3.073 1.00 92.00 90 CYS A N 1
ATOM 683 C CA . CYS A 1 90 ? -0.291 7.401 -3.120 1.00 92.00 90 CYS A CA 1
ATOM 684 C C . CYS A 1 90 ? -1.035 7.741 -1.824 1.00 92.00 90 CYS A C 1
ATOM 686 O O . CYS A 1 90 ? -0.508 7.554 -0.726 1.00 92.00 90 CYS A O 1
ATOM 688 N N . PHE A 1 91 ? -2.267 8.228 -1.957 1.00 93.50 91 PHE A N 1
ATOM 689 C CA . PHE A 1 91 ? -3.139 8.574 -0.839 1.00 93.50 91 PHE A CA 1
ATOM 690 C C . PHE A 1 91 ? -4.248 7.531 -0.707 1.00 93.50 91 PHE A C 1
ATOM 692 O O . PHE A 1 91 ? -4.990 7.273 -1.654 1.00 93.50 91 PHE A O 1
ATOM 699 N N . PHE A 1 92 ? -4.384 6.953 0.483 1.00 91.12 92 PHE A N 1
ATOM 700 C CA . PHE A 1 92 ? -5.488 6.074 0.845 1.00 91.12 92 PHE A CA 1
ATOM 701 C C . PHE A 1 92 ? -6.409 6.812 1.807 1.00 91.12 92 PHE A C 1
ATOM 703 O O . PHE A 1 92 ? -6.145 6.918 3.009 1.00 91.12 92 PHE A O 1
ATOM 710 N N . GLU A 1 93 ? -7.492 7.343 1.256 1.00 88.31 93 GLU A N 1
ATOM 711 C CA . GLU A 1 93 ? -8.483 8.097 2.009 1.00 88.31 93 GLU A CA 1
ATOM 712 C C . GLU A 1 93 ? -9.551 7.170 2.589 1.00 88.31 93 GLU A C 1
ATOM 714 O O . GLU A 1 93 ? -9.986 6.191 1.971 1.00 88.31 93 GLU A O 1
ATOM 719 N N . SER A 1 94 ? -9.992 7.493 3.802 1.00 72.56 94 SER A N 1
ATOM 720 C CA . SER A 1 94 ? -11.179 6.865 4.368 1.00 72.56 94 SER A CA 1
ATOM 721 C C . SER A 1 94 ? -12.408 7.488 3.717 1.00 72.56 94 SER A C 1
ATOM 723 O O . SER A 1 94 ? -12.602 8.697 3.806 1.00 72.56 94 SER A O 1
ATOM 725 N N . TYR A 1 95 ? -13.259 6.675 3.091 1.00 61.47 95 TYR A N 1
ATOM 726 C CA . TYR A 1 95 ? -14.581 7.151 2.686 1.00 61.47 95 TYR A CA 1
ATOM 727 C C . TYR A 1 95 ? -15.366 7.574 3.936 1.00 61.47 95 TYR A C 1
ATOM 729 O O . TYR A 1 95 ? -15.387 6.798 4.900 1.00 61.47 95 TYR A O 1
ATOM 737 N N . PRO A 1 96 ? -16.020 8.750 3.941 1.00 54.72 96 PRO A N 1
ATOM 738 C CA . PRO A 1 96 ? -16.918 9.107 5.025 1.00 54.72 96 PRO A CA 1
ATOM 739 C C . PRO A 1 96 ? -18.017 8.046 5.108 1.00 54.72 96 PRO A C 1
ATOM 741 O O . PRO A 1 96 ? -18.665 7.719 4.113 1.00 54.72 96 PRO A O 1
ATOM 744 N N . THR A 1 97 ? -18.186 7.462 6.290 1.00 54.44 97 THR A N 1
ATOM 745 C CA . THR A 1 97 ? -19.372 6.669 6.603 1.00 54.44 97 THR A CA 1
ATOM 746 C C . THR A 1 97 ? -20.539 7.647 6.670 1.00 54.44 97 THR A C 1
ATOM 748 O O . THR A 1 97 ? -20.595 8.446 7.605 1.00 54.44 97 THR A O 1
ATOM 751 N N . SER A 1 98 ? -21.391 7.645 5.644 1.00 44.44 98 SER A N 1
ATOM 752 C CA . SER A 1 98 ? -22.714 8.279 5.682 1.00 44.44 98 SER A CA 1
ATOM 753 C C . SER A 1 98 ? -23.548 7.725 6.828 1.00 44.44 98 SER A C 1
ATOM 755 O O . SER A 1 98 ? -23.498 6.480 6.983 1.00 44.44 98 SER A O 1
#

Mean predicted aligned error: 5.43 Å

Organism: NCBI:txid116603

Radius of gyration: 13.45 Å; Cα contacts (8 Å, |Δi|>4): 218; chains: 1; bounding box: 34×29×35 Å

Secondary structure (DSSP, 8-state):
-EEEE-SSSEEEEE--SSS-S-EESEE--EEEEETTT--EEEE---B--TT-EEEE-TTSPEEEE--PPP-TTTS-STTS--B--TT-EEEEPPPP--

pLDDT: mean 85.58, std 12.94, range [44.44, 97.31]

Nearest PDB structures (foldseek):
  5lqi-assembly2_B  TM=7.740E-01  e=1.371E+00  Streptomyces lividans 1326
  4unm-assembly1_A  TM=7.377E-01  e=1.220E+00  Streptomyces lividans
  7on8-assembly1_A  TM=5.428E-01  e=1.729E+00  synthetic construct
  7onh-assembly1_A  TM=5.699E-01  e=3.897E+00  synthetic construct
  8fl4-assembly1_NW  TM=3.991E-01  e=5.210E+00  Homo sapiens

Solvent-accessible surface area (backbone atoms only — not comparable to full-atom values): 5621 Å² total; per-residue (Å²): 100,50,75,44,80,77,53,102,48,34,29,42,38,39,37,52,66,70,92,43,88,52,70,71,98,24,53,31,31,30,28,42,36,31,72,82,78,74,46,77,44,78,38,94,67,53,46,25,52,26,75,35,50,69,52,70,45,98,88,60,32,36,40,38,40,28,26,31,67,62,51,71,93,72,35,71,47,93,67,40,48,45,40,58,1,64,80,32,77,45,78,48,70,75,77,82,84,126

Sequence (98 aa):
MQLTVISDTRALIIHKVERNQCRLGHPAWAALFNLRIHAVRPLKVESNSSCASGTFLSNRTLINIGGNPMVGRYTFTAGFGDLDGLQAVCFFESYPTS

Foldseek 3Di:
DDWADLDPFWIKFAAFLPDAPDDDLAHFRIWIATPPPRDIGGDQDQAQLAVWDWDADPLSKIKTAAHAAADCVQGVDPRNRHHGRHGDIDIHDDDDDD

=== Feature glossary ===
A reading guide for the features in this record.

Start from the sequence.

  · Sequence gives the chain of amino acids in standard one-letter code (A=alanine, C=cysteine, …, Y=tyrosine), read N→C. It is the only feature that is directly encoded by the gene; all structural features are derived from the folded form of this sequence.

Fold it, and you get atomic coordinates and the backbone conformation that goes with them.

  · Structure coordinates are given as an mmCIF _atom_site loop: one row per atom with element, residue name, chain id, sequence number, and x/y/z position in Å. Only the four main-chain atoms per residue are included here; side chains are omitted to keep the record compact.

  · Backbone dihedral angles. Every residue except chain termini has a φ (preceding-C → N → Cα → C) and a ψ (N → Cα → C → next-N). They are reported in degrees following the IUPAC sign convention. Secondary structure is essentially a statement about which (φ, ψ) basin each residue occupies.

  · Eight-state secondary structure (DSSP): H is the canonical α-helix, G the tighter 3₁₀-helix, I the wider π-helix; E/B are β-structure, T and S are turns and bends, and '-' is everything else. DSSP derives these from the pattern of main-chain N–H···O=C hydrogen bonds, not from the sequence.

  · SS3 is a coarse helix/strand/coil call (letters a/b/c) made by the P-SEA algorithm from inter-Cα distances and dihedrals. It is less detailed than DSSP but needs only Cα positions.

Summarize the fold with a handful of shape descriptors and a per-residue structural alphabet.

  · Radius of gyration (Rg) is the root-mean-square distance of Cα atoms from their centroid — a single number for overall size and compactness. A globular domain of N residues has Rg ≈ 2.2·N^0.38 Å; an extended or disordered chain has a much larger Rg. The Cα contact count is the number of residue pairs whose Cα atoms are within 8 Å and are more than four positions apart in sequence — a standard proxy for tertiary packing density. The bounding box is the smallest axis-aligned box enclosing all Cα atoms.

  · 3Di is Foldseek's structural alphabet. Each residue is assigned one of twenty discrete states based on how its Cα sits relative to its spatial (not sequential) neighbors. Aligning 3Di strings finds structural homologs roughly as well as full 3D superposition, but orders of magnitude faster.

  · Solvent-accessible surface area (SASA) is the area in Å² traced out by the centre of a 1.4 Å probe sphere (a water molecule) rolled over the protein's van der Waals surface (Shrake–Rupley / Lee–Richards construction). Buried residues have near-zero SASA; fully exposed residues can exceed 200 Å². The total SASA scales roughly with the number of surface residues.

Ask how reliable the model is.

  · For AlphaFold models, the B-factor field carries pLDDT — the model's own estimate of local accuracy on a 0–100 scale. Regions with pLDDT<50 should be treated as essentially unmodeled; they often correspond to intrinsically disordered segments.

  · For experimental (PDB) structures, the B-factor (temperature factor) quantifies the positional spread of each atom in the crystal — a combination of thermal vibration and static disorder — in units of Å². High B-factors mark flexible loops or poorly resolved regions; low B-factors mark the rigid, well-ordered core.

  · Predicted Aligned Error (PAE) is an AlphaFold confidence matrix: entry (i, j) is the expected error in the position of residue j, in ångströms, when the prediction is superimposed on the true structure at residue i. Low PAE within a block of residues means that block is internally rigid and w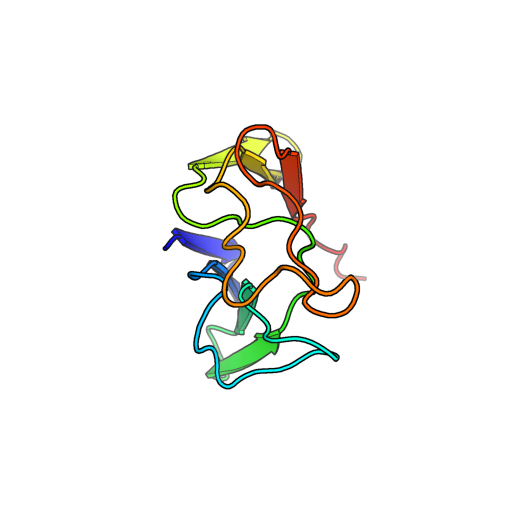ell-predicted; high PAE between two blocks means their relative placement is uncertain even if each block individually is confident.

Place it in context: what it resembles, what it is annotated as, and how it looks.

  · Structural nearest neighbors (via Foldseek easy-search vs the PDB). Reported per hit: target PDB id, E-value, and alignment TM-score. A TM-score above ~0.5 is the conventional threshold for 'same fold'.

  · Functional annotations link the protein to curated databases. InterPro entries identify conserved domains and families by matching the sequence against member-database signatures (Pfam, PROSITE, CDD, …). Gene Ontology (GO) terms describe molecular function, biological process, and cellular component in a controlled vocabulary. CATH places the structure in a hierarchical fold classification (Class/Architecture/Topology/Homologous-superfamily). The organism is the source species.

  · The contact map is a binary N×N matrix image: pixel (i, j) is dark where Cα_i and Cα_j are within 8 Å and |i−j|>4. Because the |i−j|>4 filter removes local helical contacts, off-diagonal stripes parallel to the main diagonal indicat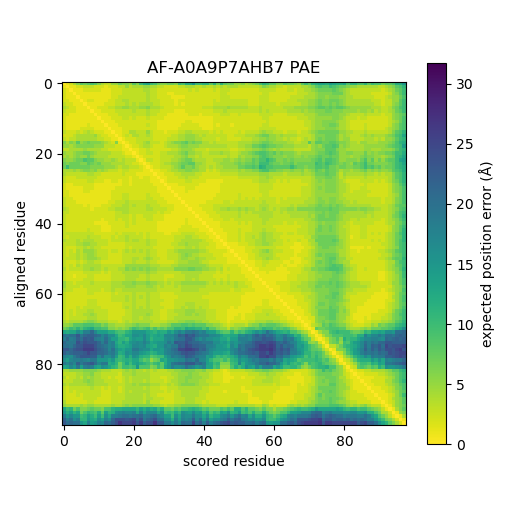e parallel β-sheets; stripes perpendicular to it indicate antiparallel β-sheets. The Ramachandran plot scatters every residue's (φ, ψ) pair against the sterically allowed regions. The PAE heatmap renders the predicted-aligned-error matrix.

  · Six rendered views show the 3D structure from the faces of a cube — i.e. along ±x, ±y, ±z. Rendering representation is drawn randomly per protein from cartoon (secondary-structure ribbons), sticks (backbone bonds), or molecular surface; coloring is either N→C rainbow (blue at the N-terminus through red at the C-term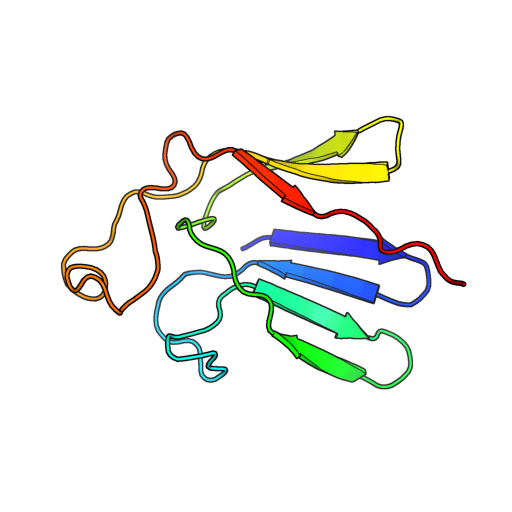inus) or one color per chain.